Protein AF-A0AA37LX95-F1 (afdb_monomer)

Secondary structure (DSSP, 8-state):
-------PPPPTT---S-HHHHHHHHHHHHHHHHHHHS--SS--PPPHHHHHTSEE--GGG--S--GGGGSSS--EEE-TT-TT-EEEHHHHHHHHHHH-B-TTT--B--S----------------------

Nearest PDB structures (foldseek):
  6w9d-assembly3_H  TM=7.278E-01  e=8.340E-03  Homo sapiens

pLDDT: mean 76.05, std 17.65, range [39.5, 97.0]

Solvent-accessible surface area (backbone atoms only — not comparable to full-atom values): 8927 Å² total; per-residue (Å²): 133,84,81,81,78,77,80,76,77,80,68,85,90,71,75,66,98,41,73,68,58,53,53,49,51,51,52,52,51,55,51,51,52,50,46,67,77,56,61,78,92,68,72,64,25,39,56,70,69,58,63,73,66,45,50,74,51,64,80,90,73,60,92,63,97,48,85,59,70,77,45,95,77,62,55,34,29,40,46,97,87,42,92,83,50,60,41,42,47,80,77,45,45,66,52,28,45,52,59,9,35,41,94,87,75,61,50,75,62,55,73,76,77,83,78,80,80,74,82,80,83,82,78,86,77,91,79,94,81,85,85,90,130

InterPro domains:
  IPR001841 Zinc finger, RING-type [PF13639] (71-106)
  IPR013083 Zinc finger, RING/FYVE/PHD-type [G3DSA:3.30.40.10] (52-129)

Foldseek 3Di:
DDDDDPDPDDDPPPDDDDPVVVVVVVVVVVVVVVCVVPPDPDQLAADPVLLVPFDWDDPVPQPDDDVQNVDPDFGWGADPPDRNLIDGSVVCVVVRRRQCARPPPRHHNSDDDPDPPDDDPPDDDDDPDDDDD

Radius of gyration: 28.07 Å; Cα contacts (8 Å, |Δi|>4): 91; chains: 1; bounding box: 56×44×114 Å

Structure (mmCIF, N/CA/C/O backbone):
data_AF-A0AA37LX95-F1
#
_entry.id   AF-A0AA37LX95-F1
#
loop_
_atom_site.group_PDB
_atom_site.id
_atom_site.type_symbol
_atom_site.label_atom_id
_atom_site.label_alt_id
_atom_site.label_comp_id
_atom_site.label_asym_id
_atom_site.label_entity_id
_atom_site.label_seq_id
_atom_site.pdbx_PDB_ins_code
_atom_site.Cartn_x
_atom_site.Cartn_y
_atom_site.Cartn_z
_atom_site.occupancy
_atom_site.B_iso_or_equiv
_atom_site.auth_seq_id
_atom_site.auth_comp_id
_atom_site.auth_asym_id
_atom_site.auth_atom_id
_atom_site.pdbx_PDB_model_num
ATOM 1 N N . MET A 1 1 ? -5.006 -8.403 -66.126 1.00 44.41 1 MET A N 1
ATOM 2 C CA . MET A 1 1 ? -5.638 -7.825 -64.923 1.00 44.41 1 MET A CA 1
ATOM 3 C C . MET A 1 1 ? -4.792 -8.241 -63.736 1.00 44.41 1 MET A C 1
ATOM 5 O O . MET A 1 1 ? -4.630 -9.433 -63.525 1.00 44.41 1 MET A O 1
ATOM 9 N N . ALA A 1 2 ? -4.130 -7.280 -63.091 1.00 39.50 2 ALA A N 1
ATOM 10 C CA . ALA A 1 2 ? -3.169 -7.530 -62.021 1.00 39.50 2 ALA A CA 1
ATOM 11 C C . ALA A 1 2 ? -3.910 -7.888 -60.727 1.00 39.50 2 ALA A C 1
ATOM 13 O O . ALA A 1 2 ? -4.726 -7.104 -60.246 1.00 39.50 2 ALA A O 1
ATOM 14 N N . THR A 1 3 ? -3.634 -9.070 -60.181 1.00 47.41 3 THR A N 1
ATOM 15 C CA . THR A 1 3 ? -4.045 -9.444 -58.828 1.00 47.41 3 THR A CA 1
ATOM 16 C C . THR A 1 3 ? -3.203 -8.633 -57.854 1.00 47.41 3 THR A C 1
ATOM 18 O O . THR A 1 3 ? -1.985 -8.802 -57.787 1.00 47.41 3 THR A O 1
ATOM 21 N N . GLN A 1 4 ? -3.847 -7.698 -57.166 1.00 50.78 4 GLN A N 1
ATOM 22 C CA . GLN A 1 4 ? -3.221 -6.880 -56.141 1.00 50.78 4 GLN A CA 1
ATOM 23 C C . GLN A 1 4 ? -2.843 -7.795 -54.974 1.00 50.78 4 GLN A C 1
ATOM 25 O O . GLN A 1 4 ? -3.686 -8.446 -54.369 1.00 50.78 4 GLN A O 1
ATOM 30 N N . TYR A 1 5 ? -1.544 -7.885 -54.741 1.00 48.81 5 TYR A N 1
ATOM 31 C CA . TYR A 1 5 ? -0.898 -8.535 -53.611 1.00 48.81 5 TYR A CA 1
ATOM 32 C C . TYR A 1 5 ? -1.344 -7.838 -52.317 1.00 48.81 5 TYR A C 1
ATOM 34 O O . TYR A 1 5 ? -0.991 -6.686 -52.067 1.00 48.81 5 TYR A O 1
ATOM 42 N N . GLU A 1 6 ? -2.136 -8.531 -51.500 1.00 51.44 6 GLU A N 1
ATOM 43 C CA . GLU A 1 6 ? -2.444 -8.127 -50.129 1.00 51.44 6 GLU A CA 1
ATOM 44 C C . GLU A 1 6 ? -1.143 -8.029 -49.327 1.00 51.44 6 GLU A C 1
ATOM 46 O O . GLU A 1 6 ? -0.424 -9.012 -49.136 1.00 51.44 6 GLU A O 1
ATOM 51 N N . ALA A 1 7 ? -0.821 -6.821 -48.868 1.00 53.69 7 ALA A N 1
ATOM 52 C CA . ALA A 1 7 ? 0.240 -6.61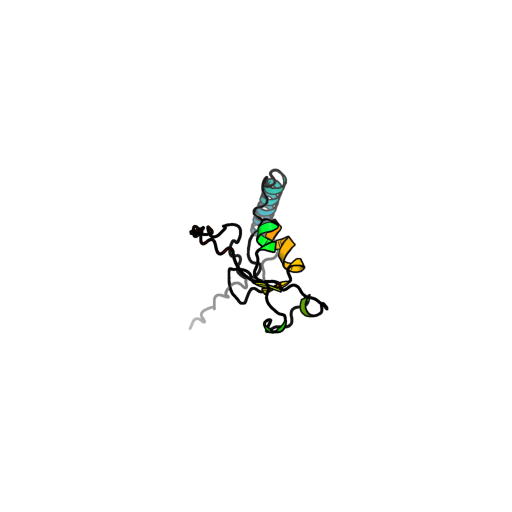0 -47.900 1.00 53.69 7 ALA A CA 1
ATOM 53 C C . ALA A 1 7 ? -0.160 -7.311 -46.594 1.00 53.69 7 ALA A C 1
ATOM 55 O O . ALA A 1 7 ? -1.053 -6.855 -45.880 1.00 53.69 7 ALA A O 1
ATOM 56 N N . ALA A 1 8 ? 0.487 -8.438 -46.302 1.00 56.41 8 ALA A N 1
ATOM 57 C CA . ALA A 1 8 ? 0.334 -9.138 -45.039 1.00 56.41 8 ALA A CA 1
ATOM 58 C C . ALA A 1 8 ? 0.690 -8.186 -43.887 1.00 56.41 8 ALA A C 1
ATOM 60 O O . ALA A 1 8 ? 1.825 -7.721 -43.775 1.00 56.41 8 ALA A O 1
ATOM 61 N N . VAL A 1 9 ? -0.292 -7.890 -43.034 1.00 59.31 9 VAL A N 1
ATOM 62 C CA . VAL A 1 9 ? -0.079 -7.168 -41.777 1.00 59.31 9 VAL A CA 1
ATOM 63 C C . VAL A 1 9 ? 0.908 -7.995 -40.941 1.00 59.31 9 VAL A C 1
ATOM 65 O O . VAL A 1 9 ? 0.625 -9.169 -40.684 1.00 59.31 9 VAL A O 1
ATOM 68 N N . PRO A 1 10 ? 2.073 -7.452 -40.542 1.00 56.66 10 PRO A N 1
ATOM 69 C CA . PRO A 1 10 ? 3.066 -8.230 -39.816 1.00 56.66 10 PRO A CA 1
ATOM 70 C C . PRO A 1 10 ? 2.478 -8.711 -38.488 1.00 56.66 10 PRO A C 1
ATOM 72 O O . PRO A 1 10 ? 2.024 -7.920 -37.662 1.00 56.66 10 PRO A O 1
ATOM 75 N N . ASN A 1 11 ? 2.469 -10.032 -38.305 1.00 61.19 11 ASN A N 1
ATOM 76 C CA . ASN A 1 11 ? 1.983 -10.689 -37.100 1.00 61.19 11 ASN A CA 1
ATOM 77 C C . ASN A 1 11 ? 2.877 -10.293 -35.903 1.00 61.19 11 ASN A C 1
ATOM 79 O O . ASN A 1 11 ? 4.060 -10.649 -35.893 1.00 61.19 11 ASN A O 1
ATOM 83 N N . PRO A 1 12 ? 2.349 -9.596 -34.880 1.00 56.22 12 PRO A N 1
ATOM 84 C CA . PRO A 1 12 ? 3.146 -9.098 -33.759 1.00 56.22 12 PRO A CA 1
ATOM 85 C C . PRO A 1 12 ? 3.710 -10.209 -32.857 1.00 56.22 12 PRO A C 1
ATOM 87 O O . PRO A 1 12 ? 4.549 -9.927 -32.007 1.00 56.22 12 PRO A O 1
ATOM 90 N N . LEU A 1 13 ? 3.302 -11.470 -33.045 1.00 57.31 13 LEU A N 1
ATOM 91 C CA . LEU A 1 13 ? 3.743 -12.606 -32.228 1.00 57.31 13 LEU A CA 1
ATOM 92 C C . LEU A 1 13 ? 5.005 -13.320 -32.755 1.00 57.31 13 LEU A C 1
ATOM 94 O O . LEU A 1 13 ? 5.356 -14.384 -32.254 1.00 57.31 13 LEU A O 1
ATOM 98 N N . LEU A 1 14 ? 5.702 -12.747 -33.744 1.00 59.62 14 LEU A N 1
ATOM 99 C CA . LEU A 1 14 ? 6.932 -13.299 -34.339 1.00 59.62 14 LEU A CA 1
ATOM 100 C C . LEU A 1 14 ? 8.209 -12.509 -33.993 1.00 59.62 14 LEU A C 1
ATOM 102 O O . LEU A 1 14 ? 9.160 -12.510 -34.768 1.00 59.62 14 LEU A O 1
ATOM 106 N N . HIS A 1 15 ? 8.278 -11.833 -32.846 1.00 65.38 15 HIS A N 1
ATOM 107 C CA . HIS A 1 15 ? 9.540 -11.222 -32.411 1.00 65.38 15 HIS A CA 1
ATOM 108 C C . HIS A 1 15 ? 10.330 -12.188 -31.528 1.00 65.38 15 HIS A C 1
ATOM 110 O O . HIS A 1 15 ? 10.232 -12.175 -30.303 1.00 65.38 15 HIS A O 1
ATOM 116 N N . GLY A 1 16 ? 11.130 -13.033 -32.183 1.00 68.44 16 GLY A N 1
ATOM 117 C CA . GLY A 1 16 ? 12.250 -13.722 -31.545 1.00 68.44 16 GLY A CA 1
ATOM 118 C C . GLY A 1 16 ? 13.315 -12.734 -31.036 1.00 68.44 16 GLY A C 1
ATOM 119 O O . GLY A 1 16 ? 13.130 -11.514 -31.115 1.00 68.44 16 GLY A O 1
ATOM 120 N N . PRO A 1 17 ? 14.443 -13.230 -30.498 1.00 77.06 17 PRO A N 1
ATOM 121 C CA . PRO A 1 17 ? 15.536 -12.360 -30.079 1.00 77.06 17 PRO A CA 1
ATOM 122 C C . PRO A 1 17 ? 16.014 -11.503 -31.264 1.00 77.06 17 PRO A C 1
ATOM 124 O O . PRO A 1 17 ? 16.553 -12.017 -32.239 1.00 77.06 17 PRO A O 1
ATOM 127 N N . ASN A 1 18 ? 15.782 -10.193 -31.170 1.00 84.00 18 ASN A N 1
ATOM 128 C CA . ASN A 1 18 ? 16.222 -9.169 -32.118 1.00 84.00 18 ASN A CA 1
ATOM 129 C C . ASN A 1 18 ? 17.159 -8.193 -31.385 1.00 84.00 18 ASN A C 1
ATOM 131 O O . ASN A 1 18 ? 17.012 -7.985 -30.179 1.00 84.00 18 ASN A O 1
ATOM 135 N N . ALA A 1 19 ? 18.094 -7.579 -32.110 1.00 88.38 19 ALA A N 1
ATOM 136 C CA . ALA A 1 19 ? 19.031 -6.588 -31.587 1.00 88.38 19 ALA A CA 1
ATOM 137 C C . ALA A 1 19 ? 18.315 -5.419 -30.888 1.00 88.38 19 ALA A C 1
ATOM 139 O O . ALA A 1 19 ? 18.763 -4.971 -29.833 1.00 88.38 19 ALA A O 1
ATOM 140 N N . ASP A 1 20 ? 17.167 -4.985 -31.415 1.00 88.75 20 ASP A N 1
ATOM 141 C CA . ASP A 1 20 ? 16.367 -3.913 -30.808 1.00 88.75 20 ASP A CA 1
ATOM 142 C C . ASP A 1 20 ? 15.795 -4.327 -29.447 1.00 88.75 20 ASP A C 1
ATOM 144 O O . ASP A 1 20 ? 15.902 -3.587 -28.469 1.00 88.75 20 ASP A O 1
ATOM 148 N N . ASN A 1 21 ? 15.260 -5.549 -29.357 1.00 88.75 21 ASN A N 1
ATOM 149 C CA . ASN A 1 21 ? 14.754 -6.103 -28.102 1.00 88.75 21 ASN A CA 1
ATOM 150 C C . ASN A 1 21 ? 15.894 -6.292 -27.094 1.00 88.75 21 ASN A C 1
ATOM 152 O O . ASN A 1 21 ? 15.734 -5.954 -25.927 1.00 88.75 21 ASN A O 1
ATOM 156 N N . ALA A 1 22 ? 17.058 -6.779 -27.536 1.00 90.00 22 ALA A N 1
ATOM 157 C CA . ALA A 1 22 ? 18.228 -6.946 -26.676 1.00 90.00 22 ALA A CA 1
ATOM 158 C C . ALA A 1 22 ? 18.707 -5.605 -26.099 1.00 90.00 22 ALA A C 1
ATOM 160 O O . ALA A 1 22 ? 18.949 -5.509 -24.898 1.00 90.00 22 ALA A O 1
ATOM 161 N N . ARG A 1 23 ? 18.761 -4.556 -26.930 1.00 94.06 23 ARG A N 1
ATOM 162 C CA . ARG A 1 23 ? 19.113 -3.194 -26.506 1.00 94.06 23 ARG A CA 1
ATOM 163 C C . ARG A 1 23 ? 18.074 -2.583 -25.560 1.00 94.06 23 ARG A C 1
ATOM 165 O O . ARG A 1 23 ? 18.431 -1.862 -24.633 1.00 94.06 23 ARG A O 1
ATOM 172 N N . PHE A 1 24 ? 16.788 -2.848 -25.781 1.00 94.56 24 PHE A N 1
ATOM 173 C CA . PHE A 1 24 ? 15.732 -2.400 -24.874 1.00 94.56 24 PHE A CA 1
ATOM 174 C C . PHE A 1 24 ? 15.835 -3.092 -23.508 1.00 94.56 24 PHE A C 1
ATOM 176 O O . PHE A 1 24 ? 15.814 -2.423 -22.476 1.00 94.56 24 PHE A O 1
ATOM 183 N N . LEU A 1 25 ? 16.003 -4.418 -23.496 1.00 94.56 25 LEU A N 1
ATOM 184 C CA . LEU A 1 25 ? 16.150 -5.197 -22.267 1.00 94.56 25 LEU A CA 1
ATOM 185 C C . LEU A 1 25 ? 17.413 -4.807 -21.493 1.00 94.56 25 LEU A C 1
ATOM 187 O O . LEU A 1 25 ? 17.333 -4.668 -20.276 1.00 94.56 25 LEU A O 1
ATOM 191 N N . SER A 1 26 ? 18.544 -4.565 -22.168 1.00 95.69 26 SER A N 1
ATOM 192 C CA . SER A 1 26 ? 19.750 -4.058 -21.499 1.00 95.69 26 SER A CA 1
ATOM 193 C C . SER A 1 26 ? 19.495 -2.697 -20.848 1.00 95.69 26 SER A C 1
ATOM 195 O O . SER A 1 26 ? 19.875 -2.489 -19.701 1.00 95.69 26 SER A O 1
ATOM 197 N N . GLY A 1 27 ? 18.759 -1.804 -21.521 1.00 97.00 27 GLY A N 1
ATOM 198 C CA . GLY A 1 27 ? 18.356 -0.517 -20.949 1.00 97.00 27 GLY A CA 1
ATOM 199 C C . GLY A 1 27 ? 17.449 -0.644 -19.716 1.00 97.00 27 GLY A C 1
ATOM 200 O O . GLY A 1 27 ? 17.595 0.128 -18.769 1.00 97.00 27 GLY A O 1
ATOM 201 N N . LEU A 1 28 ? 16.538 -1.625 -19.693 1.00 96.50 28 LEU A N 1
ATOM 202 C CA . LEU A 1 28 ? 15.717 -1.917 -18.511 1.00 96.50 28 LEU A CA 1
ATOM 203 C C . LEU A 1 28 ? 16.551 -2.478 -17.353 1.00 96.50 28 LEU A C 1
ATOM 205 O O . LEU A 1 28 ? 16.322 -2.094 -16.209 1.00 96.50 28 LEU A O 1
ATOM 209 N N . VAL A 1 29 ? 17.518 -3.354 -17.639 1.00 96.38 29 VAL A N 1
ATOM 210 C CA . VAL A 1 29 ? 18.436 -3.893 -16.623 1.00 96.38 29 VAL A CA 1
ATOM 211 C C . VAL A 1 29 ? 19.258 -2.767 -15.999 1.00 96.38 29 VAL A C 1
ATOM 213 O O . VAL A 1 29 ? 19.259 -2.636 -14.781 1.00 96.38 29 VAL A O 1
ATOM 216 N N . GLU A 1 30 ? 19.854 -1.888 -16.807 1.00 96.94 30 GLU A N 1
ATOM 217 C CA . GLU A 1 30 ? 20.603 -0.730 -16.299 1.00 96.94 30 GLU A CA 1
ATOM 218 C C . GLU A 1 30 ? 19.731 0.221 -15.462 1.00 96.94 30 GLU A C 1
ATOM 220 O O . GLU A 1 30 ? 20.203 0.826 -14.499 1.00 96.94 30 GLU A O 1
ATOM 225 N N . ALA A 1 31 ? 18.455 0.394 -15.827 1.00 95.50 31 ALA A N 1
ATOM 226 C CA . ALA A 1 31 ? 17.526 1.191 -15.030 1.00 95.50 31 ALA A CA 1
ATOM 227 C C . ALA A 1 31 ? 17.296 0.564 -13.647 1.00 95.50 31 ALA A C 1
ATOM 229 O O . ALA A 1 31 ? 17.393 1.265 -12.644 1.00 95.50 31 ALA A O 1
ATOM 230 N N . LEU A 1 32 ? 17.081 -0.753 -13.591 1.00 94.12 32 LEU A N 1
ATOM 231 C CA . LEU A 1 32 ? 16.935 -1.479 -12.330 1.00 94.12 32 LEU A CA 1
ATOM 232 C C . LEU A 1 32 ? 18.219 -1.438 -11.487 1.00 94.12 32 LEU A C 1
ATOM 234 O O . LEU A 1 32 ? 18.138 -1.272 -10.274 1.00 94.12 32 LEU A O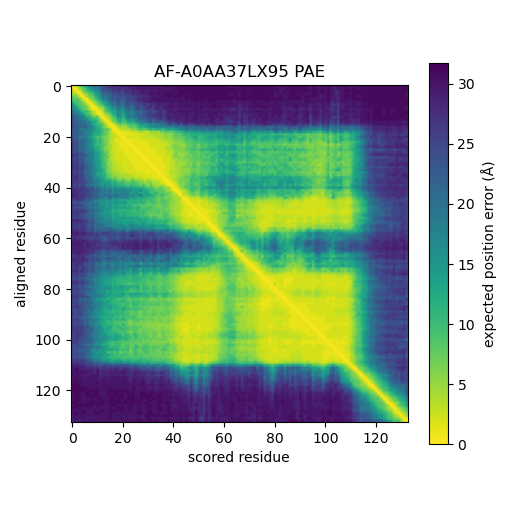 1
ATOM 238 N N . GLU A 1 33 ? 19.401 -1.544 -12.100 1.00 95.94 33 GLU A N 1
ATOM 239 C CA . GLU A 1 33 ? 20.686 -1.430 -11.393 1.00 95.94 33 GLU A CA 1
ATOM 240 C C . GLU A 1 33 ? 20.872 -0.050 -10.746 1.00 95.94 33 GLU A C 1
ATOM 242 O O . GLU A 1 33 ? 21.330 0.037 -9.605 1.00 95.94 33 GLU A O 1
ATOM 247 N N . ARG A 1 34 ? 20.467 1.030 -11.432 1.00 94.25 34 ARG A N 1
ATOM 248 C CA . ARG A 1 34 ? 20.472 2.387 -10.860 1.00 94.25 34 ARG A CA 1
ATOM 249 C C . ARG A 1 34 ? 19.528 2.510 -9.666 1.00 94.25 34 ARG A C 1
ATOM 251 O O . ARG A 1 34 ? 19.932 3.057 -8.643 1.00 94.25 34 ARG A O 1
ATOM 258 N N . ASP A 1 35 ? 18.317 1.967 -9.772 1.00 89.94 35 ASP A N 1
ATOM 259 C CA . ASP A 1 35 ? 17.337 1.982 -8.678 1.00 89.94 35 ASP A CA 1
ATOM 260 C C . ASP A 1 35 ? 17.836 1.186 -7.458 1.00 89.94 35 ASP A C 1
ATOM 262 O O . ASP A 1 35 ? 17.633 1.598 -6.317 1.00 89.94 35 ASP A O 1
ATOM 266 N N . ILE A 1 36 ? 18.540 0.068 -7.683 1.00 90.62 36 ILE A N 1
ATOM 267 C CA . ILE A 1 36 ? 19.176 -0.722 -6.615 1.00 90.62 36 ILE A CA 1
ATOM 268 C C . ILE A 1 36 ? 20.314 0.065 -5.950 1.00 90.62 36 ILE A C 1
ATOM 270 O O . ILE A 1 36 ? 20.450 0.026 -4.727 1.00 90.62 36 ILE A O 1
ATOM 274 N N . ALA A 1 37 ? 21.130 0.779 -6.731 1.00 93.12 37 ALA A N 1
ATOM 275 C CA . ALA A 1 37 ? 22.249 1.570 -6.217 1.00 93.12 37 ALA A CA 1
ATOM 276 C C . ALA A 1 37 ? 21.807 2.837 -5.461 1.00 93.12 37 ALA A C 1
ATOM 278 O O . ALA A 1 37 ? 22.586 3.408 -4.699 1.00 93.12 37 ALA A O 1
ATOM 279 N N . SER A 1 38 ? 20.577 3.304 -5.673 1.00 88.50 38 SER A N 1
ATOM 280 C CA . SER A 1 38 ? 20.002 4.486 -5.023 1.00 88.50 38 SER A CA 1
ATOM 281 C C . SER A 1 38 ? 18.574 4.189 -4.560 1.00 88.50 38 SER A C 1
ATOM 283 O O . SER A 1 38 ? 17.618 4.703 -5.145 1.00 88.50 38 SER A O 1
ATOM 285 N N . PRO A 1 39 ? 18.408 3.344 -3.522 1.00 84.12 39 PRO A N 1
ATOM 286 C CA . PRO A 1 39 ? 17.088 2.963 -3.048 1.00 84.12 39 PRO A CA 1
ATOM 287 C C . PRO A 1 39 ? 16.332 4.191 -2.518 1.00 84.12 39 PRO A C 1
ATOM 289 O O . PRO A 1 39 ? 16.945 5.087 -1.929 1.00 84.12 39 PRO A O 1
ATOM 292 N N . PRO A 1 40 ? 14.999 4.246 -2.682 1.00 78.44 40 PRO A N 1
ATOM 293 C CA . PRO A 1 40 ? 14.200 5.336 -2.138 1.00 78.44 40 PRO A CA 1
ATOM 294 C C . PRO A 1 40 ? 14.332 5.386 -0.610 1.00 78.44 40 PRO A C 1
ATOM 296 O O . PRO A 1 40 ? 14.214 4.366 0.068 1.00 78.44 40 PRO A O 1
ATOM 299 N N . THR A 1 41 ? 14.564 6.584 -0.070 1.00 79.06 41 THR A N 1
ATOM 300 C CA . THR A 1 41 ? 14.752 6.820 1.372 1.00 79.06 41 THR A CA 1
ATOM 301 C C . THR A 1 41 ? 13.450 6.753 2.165 1.00 79.06 41 THR A C 1
ATOM 303 O O . THR A 1 41 ? 13.480 6.560 3.378 1.00 79.06 41 THR A O 1
ATOM 306 N N . GLU A 1 42 ? 12.309 6.899 1.490 1.00 77.00 42 GLU A N 1
ATOM 307 C CA . GLU A 1 42 ? 10.982 6.913 2.096 1.00 77.00 42 GLU A CA 1
ATOM 308 C C . GLU A 1 42 ? 10.054 5.929 1.390 1.00 77.00 42 GLU A C 1
ATOM 310 O O . GLU A 1 42 ? 10.031 5.818 0.161 1.00 77.00 42 GLU A O 1
ATOM 315 N N . ILE A 1 43 ? 9.261 5.211 2.184 1.00 77.81 43 ILE A N 1
ATOM 316 C CA . ILE A 1 43 ? 8.218 4.334 1.667 1.00 77.81 43 ILE A CA 1
ATOM 317 C C . ILE A 1 43 ? 6.959 5.191 1.501 1.00 77.81 43 ILE A C 1
ATOM 319 O O . ILE A 1 43 ? 6.453 5.697 2.502 1.00 77.81 43 ILE A O 1
ATOM 323 N N . PRO A 1 44 ? 6.396 5.320 0.287 1.00 77.56 44 PRO A N 1
ATOM 324 C CA . PRO A 1 44 ? 5.219 6.151 0.020 1.00 77.56 44 PRO A CA 1
ATOM 325 C C . PRO A 1 44 ? 3.921 5.496 0.524 1.00 77.56 44 PRO A C 1
ATOM 327 O O . PRO A 1 44 ? 2.862 5.660 -0.066 1.00 77.56 44 PRO A O 1
ATOM 330 N N . GLY A 1 45 ? 3.986 4.644 1.541 1.00 87.06 45 GLY A N 1
ATOM 331 C CA . GLY A 1 45 ? 2.831 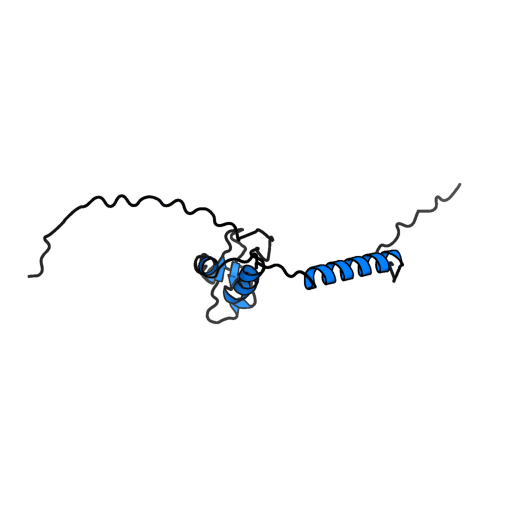3.930 2.060 1.00 87.06 45 GLY A CA 1
ATOM 332 C C . GLY A 1 45 ? 1.989 4.763 3.014 1.00 87.06 45 GLY A C 1
ATOM 333 O O . GLY A 1 45 ? 2.368 5.851 3.436 1.00 87.06 45 GLY A O 1
ATOM 334 N N . VAL A 1 46 ? 0.840 4.211 3.393 1.00 89.75 46 VAL A N 1
ATOM 335 C CA . VAL A 1 46 ? 0.024 4.758 4.485 1.00 89.75 46 VAL A CA 1
ATOM 336 C C . VAL A 1 46 ? 0.521 4.258 5.844 1.00 89.75 46 VAL A C 1
ATOM 338 O O . VAL A 1 46 ? 1.109 3.177 5.941 1.00 89.75 46 VAL A O 1
ATOM 341 N N . SER A 1 47 ? 0.267 5.036 6.896 1.00 90.94 47 SER A N 1
ATOM 342 C CA . SER A 1 47 ? 0.627 4.676 8.268 1.00 90.94 47 SER A CA 1
ATOM 343 C C . SER A 1 47 ? -0.327 3.631 8.863 1.00 90.94 47 SER A C 1
ATOM 345 O O . SER A 1 47 ? -1.382 3.340 8.293 1.00 90.94 47 SER A O 1
ATOM 347 N N . GLN A 1 48 ? 0.034 3.056 10.014 1.00 89.88 48 GLN A N 1
ATOM 348 C CA . GLN A 1 48 ? -0.841 2.099 10.700 1.00 89.88 48 GLN A CA 1
ATOM 349 C C . GLN A 1 48 ? -2.142 2.771 11.154 1.00 89.88 48 GLN A C 1
ATOM 351 O O . GLN A 1 48 ? -3.220 2.220 10.969 1.00 89.88 48 GLN A O 1
ATOM 356 N N . GLU A 1 49 ? -2.056 4.014 11.622 1.00 91.25 49 GLU A N 1
ATOM 357 C CA . GLU A 1 49 ? -3.208 4.798 12.072 1.00 91.25 49 GLU A CA 1
ATOM 358 C C . GLU A 1 49 ? -4.217 5.021 10.936 1.00 91.25 49 GLU A C 1
ATOM 360 O O . GLU A 1 49 ? -5.425 5.043 11.163 1.00 91.25 49 GLU A O 1
ATOM 365 N N . TYR A 1 50 ? -3.740 5.155 9.691 1.00 91.81 50 TYR A N 1
ATOM 366 C CA . TYR A 1 50 ? -4.623 5.232 8.527 1.00 91.81 50 TYR A CA 1
ATOM 367 C C . TYR A 1 50 ? -5.408 3.931 8.332 1.00 91.81 50 TYR A C 1
ATOM 369 O O . TYR A 1 50 ? -6.613 3.979 8.088 1.00 91.81 50 TYR A O 1
ATOM 377 N N . LEU A 1 51 ? -4.742 2.777 8.448 1.00 91.25 51 LEU A N 1
ATOM 378 C CA . LEU A 1 51 ? -5.384 1.469 8.306 1.00 91.25 51 LEU A CA 1
ATOM 379 C C . LEU A 1 51 ? -6.453 1.249 9.375 1.00 91.25 51 LEU A C 1
ATOM 381 O O . LEU A 1 51 ? -7.543 0.777 9.057 1.00 91.25 51 LEU A O 1
ATOM 385 N N . ASP A 1 52 ? -6.154 1.640 10.611 1.00 90.25 52 ASP A N 1
ATOM 386 C CA . ASP A 1 52 ? -7.064 1.480 11.744 1.00 90.25 52 ASP A CA 1
ATOM 387 C C . ASP A 1 52 ? -8.314 2.370 11.614 1.00 90.25 52 ASP A C 1
ATOM 389 O O . ASP A 1 52 ? -9.377 2.016 12.123 1.00 90.25 52 ASP A O 1
ATOM 393 N N . SER A 1 53 ? -8.207 3.488 10.884 1.00 90.62 53 SER A N 1
ATOM 394 C CA . SER A 1 53 ? -9.319 4.407 10.598 1.00 90.62 53 SER A CA 1
ATOM 395 C C . SER A 1 53 ? -10.227 3.992 9.429 1.00 90.62 53 SER A C 1
ATOM 397 O O . SER A 1 53 ? -11.220 4.670 9.161 1.00 90.62 53 SER A O 1
ATOM 399 N N . LEU A 1 54 ? -9.897 2.918 8.698 1.00 89.94 54 LEU A N 1
ATOM 400 C CA . LEU A 1 54 ? -10.713 2.456 7.571 1.00 89.94 54 LEU A CA 1
ATOM 401 C C . LEU A 1 54 ? -12.072 1.915 8.039 1.00 89.94 54 LEU A C 1
ATOM 403 O O . LEU A 1 54 ? -12.174 1.220 9.051 1.00 89.94 54 LEU A O 1
ATOM 407 N N . ASP A 1 55 ? -13.115 2.189 7.250 1.00 86.94 55 ASP A N 1
ATOM 408 C CA . ASP A 1 55 ? -14.477 1.768 7.576 1.00 86.94 55 ASP A CA 1
ATOM 409 C C . ASP A 1 55 ? -14.630 0.243 7.507 1.00 86.94 55 ASP A C 1
ATOM 411 O O . ASP A 1 55 ? -14.194 -0.407 6.546 1.00 86.94 55 ASP A O 1
ATOM 415 N N . ARG A 1 56 ? -15.265 -0.329 8.536 1.00 89.19 56 ARG A N 1
ATOM 416 C CA . ARG A 1 56 ? -15.456 -1.776 8.686 1.00 89.19 56 ARG A CA 1
ATOM 417 C C . ARG A 1 56 ? -16.815 -2.176 8.141 1.00 89.19 56 ARG A C 1
ATOM 419 O O . ARG A 1 56 ? -17.850 -1.686 8.583 1.00 89.19 56 ARG A O 1
ATOM 426 N N . VAL A 1 57 ? -16.831 -3.158 7.246 1.00 83.19 57 VAL A N 1
ATOM 427 C CA . VAL A 1 57 ? -18.064 -3.603 6.590 1.00 83.19 57 VAL A CA 1
ATOM 428 C C . VAL A 1 57 ? -18.436 -5.015 7.032 1.00 83.19 57 VAL A C 1
ATOM 430 O O . VAL A 1 57 ? -17.612 -5.926 7.053 1.00 83.19 57 VAL A O 1
ATOM 433 N N . SER A 1 58 ? -19.715 -5.234 7.351 1.00 74.00 58 SER A N 1
ATOM 434 C CA . SER A 1 58 ? -20.205 -6.562 7.738 1.00 74.00 58 SER A CA 1
ATOM 435 C C . SER A 1 58 ? -20.135 -7.586 6.589 1.00 74.00 58 SER A C 1
ATOM 437 O O . SER A 1 58 ? -20.346 -7.265 5.414 1.00 74.00 58 SER A O 1
ATOM 439 N N . LYS A 1 59 ? -19.916 -8.867 6.937 1.00 65.62 59 LYS A N 1
ATOM 440 C CA . LYS A 1 59 ? -19.756 -9.997 5.990 1.00 65.62 59 LYS A CA 1
ATOM 441 C C . LYS A 1 59 ? -20.909 -10.103 4.973 1.00 65.62 59 LYS A C 1
ATOM 443 O O . LYS A 1 59 ? -20.682 -10.473 3.819 1.00 65.62 59 LYS A O 1
ATOM 448 N N . LYS A 1 60 ? -22.128 -9.700 5.365 1.00 62.03 60 LYS A N 1
ATOM 449 C CA . LYS A 1 60 ? -23.352 -9.750 4.540 1.00 62.03 60 LYS A CA 1
ATOM 450 C C . LYS A 1 60 ? -23.329 -8.814 3.324 1.00 62.03 60 LYS A C 1
ATOM 452 O O . LYS A 1 60 ? 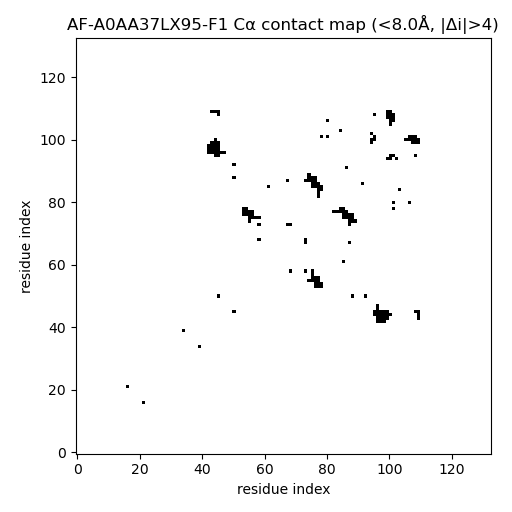-24.082 -9.046 2.386 1.00 62.03 60 LYS A O 1
ATOM 457 N N . ALA A 1 61 ? -22.474 -7.790 3.308 1.00 58.38 61 ALA A N 1
ATOM 458 C CA . ALA A 1 61 ? -22.431 -6.812 2.221 1.00 58.38 61 ALA A CA 1
ATOM 459 C C . ALA A 1 61 ? -21.436 -7.171 1.094 1.00 58.38 61 ALA A C 1
ATOM 461 O O . ALA A 1 61 ? -21.364 -6.472 0.083 1.00 58.38 61 ALA A O 1
ATOM 462 N N . SER A 1 62 ? -20.640 -8.238 1.226 1.00 55.78 62 SER A N 1
ATOM 463 C CA . SER A 1 62 ? -19.626 -8.605 0.224 1.00 55.78 62 SER A CA 1
ATOM 464 C C . SER A 1 62 ? -20.198 -9.541 -0.854 1.00 55.78 62 SER A C 1
ATOM 466 O O . SER A 1 62 ? -20.214 -10.760 -0.734 1.00 55.78 62 SER A O 1
ATOM 468 N N . ALA A 1 63 ? -20.688 -8.967 -1.954 1.00 48.50 63 ALA A N 1
ATOM 469 C CA . ALA A 1 63 ? -21.412 -9.690 -3.007 1.00 48.50 63 ALA A CA 1
ATOM 470 C C . ALA A 1 63 ? -20.554 -10.613 -3.915 1.00 48.50 63 ALA A C 1
ATOM 472 O O . ALA A 1 63 ? -20.957 -10.917 -5.037 1.00 48.50 63 ALA A O 1
ATOM 473 N N . ARG A 1 64 ? -19.358 -11.062 -3.508 1.00 52.03 64 ARG A N 1
ATOM 474 C CA . ARG A 1 64 ? -18.570 -12.010 -4.321 1.00 52.03 64 ARG A CA 1
ATOM 475 C C . ARG A 1 64 ? -17.560 -12.789 -3.485 1.00 52.03 64 ARG A C 1
ATOM 477 O O . ARG A 1 64 ? -16.842 -12.199 -2.684 1.00 52.03 64 ARG A O 1
ATOM 484 N N . ARG A 1 65 ? -17.504 -14.108 -3.709 1.00 48.66 65 ARG A N 1
ATOM 485 C CA . ARG A 1 65 ? -16.636 -15.071 -3.011 1.00 48.66 65 ARG A CA 1
ATOM 486 C C . ARG A 1 65 ? -15.158 -14.722 -3.222 1.00 48.66 65 ARG A C 1
ATOM 488 O O . ARG A 1 65 ? -14.582 -15.045 -4.256 1.00 48.66 65 ARG A O 1
ATOM 495 N N . LYS A 1 66 ? -14.564 -14.020 -2.259 1.00 63.53 66 LYS A N 1
ATOM 496 C CA . LYS A 1 66 ? -13.122 -13.768 -2.147 1.00 63.53 66 LYS A CA 1
ATOM 497 C C . LYS A 1 66 ? -12.549 -14.778 -1.145 1.00 63.53 66 LYS A C 1
ATOM 499 O O . LYS A 1 66 ? -13.245 -15.118 -0.196 1.00 63.53 66 LYS A O 1
ATOM 504 N N . ARG A 1 67 ? -11.306 -15.242 -1.339 1.00 64.19 67 ARG A N 1
ATOM 505 C CA . ARG A 1 67 ? -10.655 -16.285 -0.505 1.00 64.19 67 ARG A CA 1
ATOM 506 C C . ARG A 1 67 ? -10.632 -15.967 0.999 1.00 64.19 67 ARG A C 1
ATOM 508 O O . ARG A 1 67 ? -10.606 -16.882 1.802 1.00 64.19 67 ARG A O 1
ATOM 515 N N . PHE A 1 68 ? -10.698 -14.692 1.384 1.00 66.06 68 PHE A N 1
ATOM 516 C CA . PHE A 1 68 ? -10.772 -14.304 2.797 1.00 66.06 68 PHE A CA 1
ATOM 517 C C . PHE A 1 68 ? -12.118 -14.650 3.459 1.00 66.06 68 PHE A C 1
ATOM 519 O O . PHE A 1 68 ? -12.214 -14.684 4.675 1.00 66.06 68 PHE A O 1
ATOM 526 N N . LEU A 1 69 ? -13.191 -14.900 2.697 1.00 63.50 69 LEU A N 1
ATOM 527 C CA . LEU A 1 69 ? -14.501 -15.228 3.277 1.00 63.50 69 LEU A CA 1
ATOM 528 C C . LEU A 1 69 ? -14.558 -16.632 3.886 1.00 63.50 69 LEU A C 1
ATOM 530 O O . LEU A 1 69 ? -15.498 -16.906 4.642 1.00 63.50 69 LEU A O 1
ATOM 534 N N . ASP A 1 70 ? -13.570 -17.469 3.555 1.00 67.69 70 ASP A N 1
ATOM 535 C CA . ASP A 1 70 ? -13.358 -18.794 4.136 1.00 67.69 70 ASP A CA 1
ATOM 536 C C . ASP A 1 70 ? -12.812 -18.705 5.574 1.00 67.69 70 ASP A C 1
ATOM 538 O O . ASP A 1 70 ? -12.875 -19.688 6.309 1.00 67.69 70 ASP A O 1
ATOM 542 N N . ASP A 1 71 ? -12.351 -17.523 6.004 1.00 73.31 71 ASP A N 1
ATOM 543 C CA . ASP A 1 71 ? -12.023 -17.256 7.400 1.00 73.31 71 ASP A CA 1
ATOM 544 C C . ASP A 1 71 ? -13.297 -17.238 8.270 1.00 73.31 71 ASP A C 1
ATOM 546 O O . ASP A 1 71 ? -14.384 -16.792 7.858 1.00 73.31 71 ASP A O 1
ATOM 550 N N . GLN A 1 72 ? -13.155 -17.731 9.499 1.00 72.00 72 GLN A N 1
ATOM 551 C CA . GLN A 1 72 ? -14.191 -17.734 10.519 1.00 72.00 72 GLN A CA 1
ATOM 552 C C . GLN A 1 72 ? -14.555 -16.298 10.930 1.00 72.00 72 GLN A C 1
ATOM 554 O O . GLN A 1 72 ? -15.741 -16.012 11.117 1.00 72.00 72 GLN A O 1
ATOM 559 N N . TYR A 1 73 ? -13.579 -15.379 10.954 1.00 75.25 73 TYR A N 1
ATOM 560 C CA . TYR A 1 73 ? -13.777 -13.979 11.355 1.00 75.25 73 TYR A CA 1
ATOM 561 C C . TYR A 1 73 ? -13.066 -12.982 10.419 1.00 75.25 73 TYR A C 1
ATOM 563 O O . TYR A 1 73 ? -12.139 -12.298 10.841 1.00 75.25 73 TYR A O 1
ATOM 571 N N . PRO A 1 74 ? -13.509 -12.842 9.155 1.00 78.62 74 PRO A N 1
ATOM 572 C CA . PRO A 1 74 ? -12.855 -11.950 8.206 1.00 78.62 74 PRO A CA 1
ATOM 573 C C . PRO A 1 74 ? -13.060 -10.487 8.596 1.00 78.62 74 PRO A C 1
ATOM 575 O O . PRO A 1 74 ? -14.203 -10.039 8.763 1.00 78.62 74 PRO A O 1
ATOM 578 N N . LEU A 1 75 ? -11.968 -9.728 8.674 1.00 86.88 75 LEU A N 1
ATOM 579 C CA . LEU A 1 75 ? -12.009 -8.309 9.002 1.00 86.88 75 LEU A CA 1
ATOM 580 C C . LEU A 1 75 ? -12.037 -7.484 7.716 1.00 86.88 75 LEU A C 1
ATOM 582 O O . LEU A 1 75 ? -11.007 -7.104 7.167 1.00 86.88 75 LEU A O 1
ATOM 586 N N . VAL A 1 76 ? -13.241 -7.213 7.215 1.00 88.62 76 VAL A N 1
ATOM 587 C CA . VAL A 1 76 ? -13.421 -6.532 5.928 1.00 88.62 76 VAL A CA 1
ATOM 588 C C . VAL A 1 76 ? -13.427 -5.019 6.100 1.00 88.62 76 VAL A C 1
ATOM 590 O O . VAL A 1 76 ? -14.252 -4.478 6.835 1.00 88.62 76 VAL A O 1
ATOM 593 N N . VAL A 1 77 ? -12.567 -4.344 5.342 1.00 90.19 77 VAL A N 1
ATOM 594 C CA . VAL A 1 77 ? -12.502 -2.884 5.245 1.00 90.19 77 VAL A CA 1
ATOM 595 C C . VAL A 1 77 ? -12.867 -2.389 3.852 1.00 90.19 77 VAL A C 1
ATOM 597 O O . VAL A 1 77 ? -12.639 -3.074 2.848 1.00 90.19 77 VAL A O 1
ATOM 600 N N . GLU A 1 78 ? -13.427 -1.186 3.785 1.00 91.56 78 GLU A N 1
ATOM 601 C CA . GLU A 1 78 ? -13.726 -0.472 2.545 1.00 91.56 78 GLU A CA 1
ATOM 602 C C . GLU A 1 78 ? -12.715 0.656 2.309 1.00 91.56 78 GLU A C 1
ATOM 604 O O . GLU A 1 78 ? -12.478 1.496 3.173 1.00 91.56 78 GLU A O 1
ATOM 609 N N . LEU A 1 79 ? -12.098 0.686 1.122 1.00 91.88 79 LEU A N 1
ATOM 610 C CA . LEU A 1 79 ? -11.186 1.773 0.760 1.00 91.88 79 LEU A CA 1
ATOM 611 C C . LEU A 1 79 ? -11.972 3.006 0.283 1.00 91.88 79 LEU A C 1
ATOM 613 O O . LEU A 1 79 ? -12.886 2.864 -0.533 1.00 91.88 79 LEU A O 1
ATOM 617 N N . PRO A 1 80 ? -11.535 4.239 0.613 1.00 91.50 80 PRO A N 1
ATOM 618 C CA . PRO A 1 80 ? -12.276 5.480 0.326 1.00 91.50 80 PRO A CA 1
ATOM 619 C C . PRO A 1 80 ? -12.313 5.863 -1.166 1.00 91.50 80 PRO A C 1
ATOM 621 O O . PRO A 1 80 ? -12.805 6.922 -1.554 1.00 91.50 80 PRO A O 1
ATOM 624 N N . CYS A 1 81 ? -11.743 5.028 -2.034 1.00 91.75 81 CYS A N 1
ATOM 625 C CA . CYS A 1 81 ? -11.708 5.256 -3.471 1.00 91.75 81 CYS A CA 1
ATOM 626 C C . CYS A 1 81 ? -12.996 4.823 -4.183 1.00 91.75 81 CYS A C 1
ATOM 628 O O . CYS A 1 81 ? -13.354 5.474 -5.164 1.00 91.75 81 CYS A O 1
ATOM 630 N N . HIS A 1 82 ? -13.657 3.751 -3.727 1.00 89.00 82 HIS A N 1
ATOM 631 C CA . HIS A 1 82 ? -14.915 3.248 -4.285 1.00 89.00 82 HIS A CA 1
ATOM 632 C C . HIS A 1 82 ? -15.550 2.211 -3.343 1.00 89.00 82 HIS A C 1
ATOM 634 O O . HIS A 1 82 ? -14.843 1.358 -2.811 1.00 89.00 82 HIS A O 1
ATOM 640 N N . SER A 1 83 ? -16.880 2.187 -3.228 1.00 86.50 83 SER A N 1
ATOM 641 C CA . S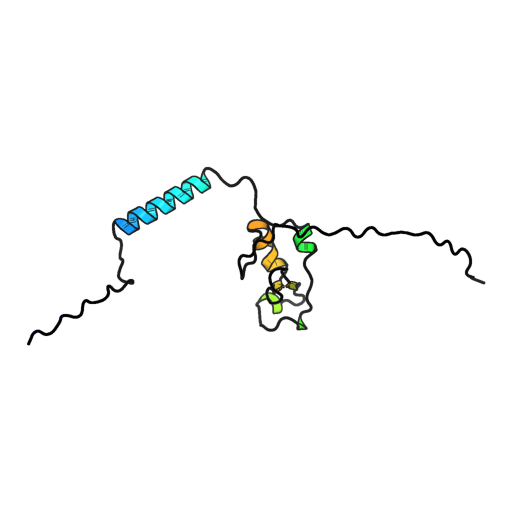ER A 1 83 ? -17.587 1.304 -2.282 1.00 86.50 83 SER A CA 1
ATOM 642 C C . SER A 1 83 ? -17.477 -0.196 -2.579 1.00 86.50 83 SER A C 1
ATOM 644 O O . SER A 1 83 ? -17.677 -1.051 -1.720 1.00 86.50 83 SER A O 1
ATOM 646 N N . SER A 1 84 ? -17.117 -0.561 -3.811 1.00 87.12 84 SER A N 1
ATOM 647 C CA . SER A 1 84 ? -16.844 -1.957 -4.184 1.00 87.12 84 SER A CA 1
ATOM 648 C C . SER 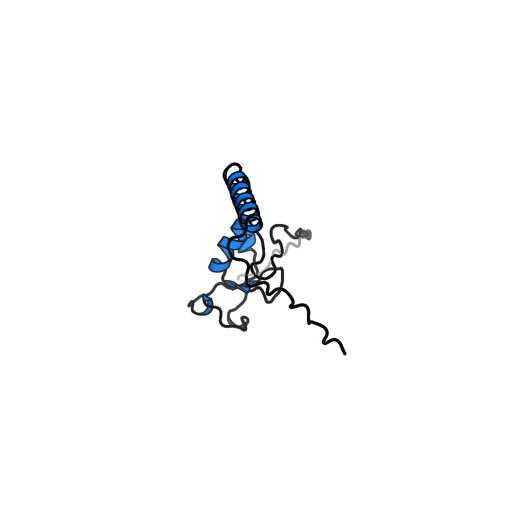A 1 84 ? -15.425 -2.427 -3.826 1.00 87.12 84 SER A C 1
ATOM 650 O O . SER A 1 84 ? -15.135 -3.628 -3.902 1.00 87.12 84 SER A O 1
ATOM 652 N N . HIS A 1 85 ? -14.527 -1.515 -3.434 1.00 90.94 85 HIS A N 1
ATOM 653 C CA . HIS A 1 85 ? -13.132 -1.817 -3.110 1.00 90.94 85 HIS A CA 1
ATOM 654 C C . HIS A 1 85 ? -12.998 -2.253 -1.657 1.00 90.94 85 HIS A C 1
ATOM 656 O O . HIS A 1 85 ? -12.461 -1.549 -0.807 1.00 90.94 85 HIS A O 1
ATOM 662 N N . ARG A 1 86 ? -13.507 -3.459 -1.409 1.00 89.25 86 ARG A N 1
ATOM 663 C CA . ARG A 1 86 ? -13.498 -4.113 -0.103 1.00 89.25 86 ARG A CA 1
ATOM 664 C C . ARG A 1 86 ? -12.459 -5.211 -0.048 1.00 89.25 86 ARG A C 1
ATOM 666 O O . ARG A 1 86 ? -12.439 -6.071 -0.938 1.00 89.25 86 ARG A O 1
ATOM 673 N N . PHE A 1 87 ? -11.657 -5.223 0.997 1.00 89.44 87 PHE A N 1
ATOM 674 C CA . PHE A 1 87 ? -10.613 -6.217 1.202 1.00 89.44 87 PHE A CA 1
ATOM 675 C C . PHE A 1 87 ? -10.626 -6.667 2.649 1.00 89.44 87 PHE A C 1
ATOM 677 O O . PHE A 1 87 ? -11.128 -5.961 3.515 1.00 89.44 87 PHE A O 1
ATOM 684 N N . ASP A 1 88 ? -10.075 -7.842 2.893 1.00 89.56 88 ASP A N 1
ATOM 685 C CA . ASP A 1 88 ? -9.665 -8.187 4.241 1.00 89.56 88 ASP A CA 1
ATOM 686 C C . ASP A 1 88 ? -8.482 -7.298 4.668 1.00 89.56 88 ASP A C 1
ATOM 688 O O . ASP A 1 88 ? -7.605 -6.994 3.846 1.00 89.56 88 ASP A O 1
ATOM 692 N N . LEU A 1 89 ? -8.502 -6.839 5.921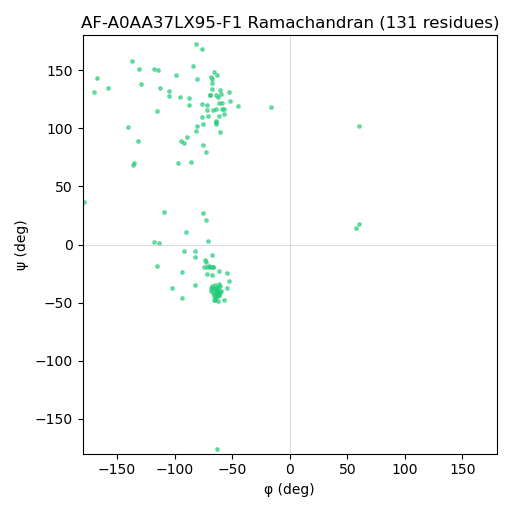 1.00 89.94 89 LEU A N 1
ATOM 693 C CA . LEU A 1 89 ? -7.525 -5.897 6.455 1.00 89.94 89 LEU A CA 1
ATOM 694 C C . LEU A 1 89 ? -6.117 -6.491 6.406 1.00 89.94 89 LEU A C 1
ATOM 696 O O . LEU A 1 89 ? -5.194 -5.811 5.961 1.00 89.94 89 LEU A O 1
ATOM 700 N N . GLU A 1 90 ? -5.939 -7.756 6.774 1.00 88.44 90 GLU A N 1
ATOM 701 C CA . GLU A 1 90 ? -4.624 -8.404 6.777 1.00 88.44 90 GLU A CA 1
ATOM 702 C C . GLU A 1 90 ? -4.086 -8.584 5.355 1.00 88.44 90 GLU A C 1
ATOM 704 O O . GLU A 1 90 ? -2.898 -8.383 5.097 1.00 88.44 90 GLU A O 1
ATOM 709 N N . CYS A 1 91 ? -4.970 -8.868 4.396 1.00 88.12 91 CYS A N 1
ATOM 710 C CA . CYS A 1 91 ? -4.594 -9.008 2.991 1.00 88.12 91 CYS A CA 1
ATOM 711 C C . CYS A 1 91 ? -4.151 -7.683 2.348 1.00 88.12 91 CYS A C 1
ATOM 713 O O . CYS A 1 91 ? -3.264 -7.673 1.492 1.00 88.12 91 CYS A O 1
ATOM 715 N N . VAL A 1 92 ? -4.798 -6.565 2.696 1.00 91.81 92 VAL A N 1
ATOM 716 C CA . VAL A 1 92 ? -4.561 -5.268 2.036 1.00 91.81 92 VAL A CA 1
ATOM 717 C C . VAL A 1 92 ? -3.510 -4.415 2.750 1.00 91.81 92 VAL A C 1
ATOM 719 O O . VAL A 1 92 ? -2.858 -3.588 2.108 1.00 91.81 92 VAL A O 1
ATOM 722 N N . SER A 1 93 ? -3.292 -4.636 4.049 1.00 91.88 93 SER A N 1
ATOM 723 C CA . SER A 1 93 ? -2.373 -3.838 4.871 1.00 91.88 93 SER A CA 1
ATOM 724 C C . SER A 1 93 ? -0.930 -3.810 4.347 1.00 91.88 93 SER A C 1
ATOM 726 O O . SER A 1 93 ? -0.393 -2.706 4.209 1.00 91.88 93 SER A O 1
ATOM 728 N N . PRO A 1 94 ? -0.287 -4.942 3.974 1.00 93.19 94 PRO A N 1
ATOM 729 C CA . PRO A 1 94 ? 1.079 -4.915 3.445 1.00 93.19 94 PRO A CA 1
ATOM 730 C C . PRO A 1 94 ? 1.192 -4.075 2.170 1.00 93.19 94 PRO A C 1
ATOM 732 O O . PRO A 1 94 ? 2.133 -3.305 2.003 1.00 93.19 94 PRO A O 1
ATOM 735 N N . TRP A 1 95 ? 0.194 -4.168 1.288 1.00 93.06 95 TRP A N 1
ATOM 736 C CA . TRP A 1 95 ? 0.172 -3.401 0.047 1.00 93.06 95 TRP A CA 1
ATOM 737 C C . TRP A 1 95 ? 0.069 -1.897 0.312 1.00 93.06 95 TRP A C 1
ATOM 739 O O . TRP A 1 95 ? 0.835 -1.112 -0.248 1.00 93.06 95 TRP A O 1
ATOM 749 N N . LEU A 1 96 ? -0.855 -1.481 1.180 1.00 93.56 96 LEU A N 1
ATOM 750 C CA . LEU A 1 96 ? -1.077 -0.067 1.479 1.00 93.56 96 LEU A CA 1
ATOM 751 C C . LEU A 1 96 ? 0.110 0.565 2.211 1.00 93.56 96 LEU A C 1
ATOM 753 O O . LEU A 1 96 ? 0.486 1.688 1.879 1.00 93.56 96 LEU A O 1
ATOM 757 N N . ARG A 1 97 ? 0.753 -0.163 3.129 1.00 92.12 97 ARG A N 1
ATOM 758 C CA . ARG A 1 97 ? 1.959 0.299 3.837 1.00 92.12 97 ARG A CA 1
ATOM 759 C C . ARG A 1 97 ? 3.196 0.405 2.949 1.00 92.12 97 ARG A C 1
ATOM 761 O O . ARG A 1 97 ? 4.134 1.098 3.316 1.00 92.12 97 ARG A O 1
ATOM 768 N N . SER A 1 98 ? 3.223 -0.266 1.797 1.00 89.69 98 SER A N 1
ATOM 769 C CA . SER A 1 98 ? 4.358 -0.194 0.865 1.00 89.69 98 SER A CA 1
ATOM 770 C C . SER A 1 98 ? 4.113 0.715 -0.337 1.00 89.69 98 SER A C 1
ATOM 772 O O . SER A 1 98 ? 5.038 1.368 -0.812 1.00 89.69 98 SER A O 1
ATOM 774 N N . LYS A 1 99 ? 2.893 0.724 -0.880 1.00 91.00 99 LYS A N 1
ATOM 775 C CA . LYS A 1 99 ? 2.563 1.405 -2.143 1.00 91.00 99 LYS A CA 1
ATOM 776 C C . LYS A 1 99 ? 1.592 2.565 -1.985 1.00 91.00 99 LYS A C 1
ATOM 778 O O . LYS A 1 99 ? 1.446 3.323 -2.938 1.00 91.00 99 LYS A O 1
ATOM 783 N N . GLY A 1 100 ? 0.861 2.637 -0.873 1.00 92.25 100 GLY A N 1
ATOM 784 C CA . GLY A 1 100 ? -0.087 3.719 -0.608 1.00 92.25 100 GLY A CA 1
ATOM 785 C C . GLY A 1 100 ? -1.220 3.847 -1.629 1.00 92.25 100 GLY A C 1
ATOM 786 O O . GLY A 1 100 ? -1.853 4.890 -1.698 1.00 92.25 100 GLY A O 1
ATOM 787 N N . SER A 1 101 ? -1.492 2.824 -2.446 1.00 93.62 101 SER A N 1
ATOM 788 C CA . SER A 1 101 ? -2.455 2.907 -3.551 1.00 93.62 101 SER A CA 1
ATOM 789 C C . SER A 1 101 ? -3.447 1.752 -3.551 1.00 93.62 101 SER A C 1
ATOM 791 O O . SER A 1 101 ? -3.143 0.645 -3.116 1.00 93.62 101 SER A O 1
ATOM 793 N N . CYS A 1 102 ? -4.654 1.985 -4.065 1.00 93.44 102 CYS A N 1
ATOM 794 C CA . CYS A 1 102 ? -5.668 0.940 -4.178 1.00 93.44 102 CYS A CA 1
ATOM 795 C C . CYS A 1 102 ? -5.221 -0.185 -5.146 1.00 93.44 102 CYS A C 1
ATOM 797 O O . CYS A 1 102 ? -4.938 0.118 -6.308 1.00 93.44 102 CYS A O 1
ATOM 799 N N . PRO A 1 103 ? -5.266 -1.478 -4.755 1.00 92.12 103 PRO A N 1
ATOM 800 C CA . PRO A 1 103 ? -4.906 -2.597 -5.639 1.00 92.12 103 PRO A CA 1
ATOM 801 C C . PRO A 1 103 ? -5.771 -2.729 -6.904 1.00 92.12 103 PRO A C 1
ATOM 803 O O . PRO A 1 103 ? -5.350 -3.341 -7.879 1.00 92.12 103 PRO A O 1
ATOM 806 N N . MET A 1 104 ? -6.990 -2.176 -6.890 1.00 91.25 104 MET A N 1
ATOM 807 C CA . MET A 1 104 ? -7.954 -2.300 -7.992 1.00 91.25 104 MET A CA 1
ATOM 808 C C . MET A 1 104 ? -7.873 -1.135 -8.980 1.00 91.25 104 MET A C 1
ATOM 810 O O . MET A 1 104 ? -7.860 -1.353 -10.187 1.00 91.25 104 MET A O 1
ATOM 814 N N . CYS A 1 105 ? -7.819 0.105 -8.484 1.00 93.81 105 CYS A N 1
ATOM 815 C CA . CYS A 1 105 ? -7.871 1.302 -9.332 1.00 93.81 105 CYS A CA 1
ATOM 816 C C . CYS A 1 105 ? -6.622 2.186 -9.271 1.00 93.81 105 CYS A C 1
ATOM 818 O O . CYS A 1 105 ? -6.604 3.233 -9.909 1.00 93.81 105 CYS A O 1
ATOM 820 N N . ARG A 1 106 ? -5.593 1.799 -8.504 1.00 92.75 106 ARG A N 1
ATOM 821 C CA . ARG A 1 106 ? -4.339 2.553 -8.311 1.00 92.75 106 ARG A CA 1
ATOM 822 C C . ARG A 1 106 ? -4.510 3.974 -7.762 1.00 92.75 106 ARG A C 1
ATOM 824 O O . ARG A 1 106 ? -3.560 4.748 -7.792 1.00 92.75 106 ARG A O 1
ATOM 831 N N . LYS A 1 107 ? -5.691 4.324 -7.236 1.00 92.81 107 LYS A N 1
ATOM 832 C CA . LYS A 1 107 ? -5.905 5.616 -6.573 1.00 92.81 107 LYS A CA 1
ATOM 833 C C . LYS A 1 107 ? -4.952 5.736 -5.388 1.00 92.81 107 LYS A C 1
ATOM 835 O O . LYS A 1 107 ? -4.893 4.812 -4.579 1.00 92.81 107 LYS A O 1
ATOM 840 N N . ASP A 1 108 ? -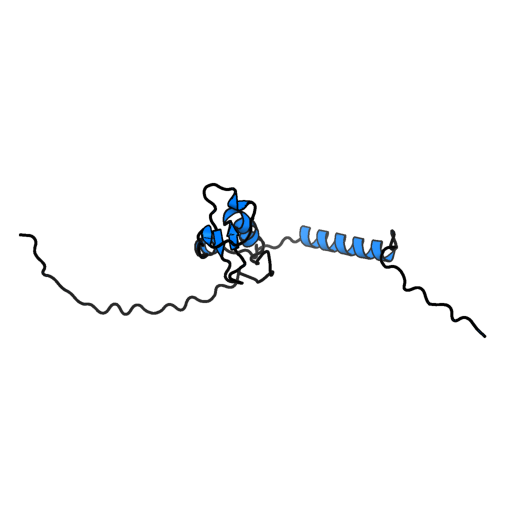4.237 6.850 -5.322 1.00 91.88 108 ASP A N 1
ATOM 841 C CA . ASP A 1 108 ? -3.343 7.200 -4.223 1.00 91.88 108 ASP A CA 1
ATOM 842 C C . ASP A 1 108 ? -4.161 7.506 -2.957 1.00 91.88 108 ASP A C 1
ATOM 844 O O . ASP A 1 108 ? -5.139 8.258 -3.000 1.00 91.88 108 ASP A O 1
ATOM 848 N N . LEU A 1 109 ? -3.790 6.856 -1.858 1.00 89.75 109 LEU A N 1
ATOM 849 C CA . LEU A 1 109 ? -4.440 6.895 -0.551 1.00 89.75 109 LEU A CA 1
ATOM 850 C C . LEU A 1 109 ? -3.559 7.558 0.521 1.00 89.75 109 LEU A C 1
ATOM 852 O O . LEU A 1 109 ? -3.989 7.673 1.664 1.00 89.75 109 LEU A O 1
ATOM 856 N N . THR A 1 110 ? -2.359 8.025 0.163 1.00 85.25 110 THR A N 1
ATOM 857 C CA . THR A 1 110 ? -1.427 8.714 1.078 1.00 85.25 110 THR A CA 1
ATOM 858 C C . THR A 1 110 ? -1.879 10.125 1.449 1.00 85.25 110 THR A C 1
ATOM 860 O O . THR A 1 110 ? -1.546 10.640 2.515 1.00 85.25 110 THR A O 1
ATOM 863 N N . LYS A 1 111 ? -2.677 10.761 0.587 1.00 70.38 111 LYS A N 1
ATOM 864 C CA . LYS A 1 111 ? -3.179 12.122 0.785 1.00 70.38 111 LYS A CA 1
ATOM 865 C C . LYS A 1 111 ? -4.391 12.083 1.713 1.00 70.38 111 LYS A C 1
ATOM 867 O O . LYS A 1 111 ? -5.505 11.795 1.270 1.00 70.38 111 LYS A O 1
ATOM 872 N N . LYS A 1 112 ? -4.174 12.355 3.005 1.00 57.69 112 LYS A N 1
ATOM 873 C CA . LYS A 1 112 ? -5.259 12.566 3.976 1.00 57.69 112 LYS A CA 1
ATOM 874 C C . LYS A 1 112 ? -6.221 13.627 3.435 1.00 57.69 112 LYS A C 1
ATOM 876 O O . LYS A 1 112 ? -5.806 14.697 3.003 1.00 57.69 112 LYS A O 1
ATOM 881 N N . LYS A 1 113 ? -7.519 13.326 3.471 1.00 53.94 113 LYS A N 1
ATOM 882 C CA . LYS A 1 113 ? -8.553 14.356 3.381 1.00 53.94 113 LYS A CA 1
ATOM 883 C C . LYS A 1 113 ? -8.501 15.097 4.719 1.00 53.94 113 LYS A C 1
ATOM 885 O O . LYS A 1 113 ? -8.704 14.453 5.745 1.00 53.94 113 LYS A O 1
ATOM 890 N N . GLU A 1 114 ? -8.146 16.381 4.698 1.00 48.38 114 GLU A N 1
ATOM 891 C CA . GLU A 1 114 ? -8.133 17.263 5.872 1.00 48.38 114 GLU A CA 1
ATOM 892 C C . GLU A 1 114 ? -9.432 17.051 6.662 1.00 48.38 114 GLU A C 1
ATOM 894 O O . GLU A 1 114 ? -10.532 17.199 6.118 1.00 48.38 114 GLU A O 1
ATOM 899 N N . GLN A 1 115 ? -9.317 16.618 7.914 1.00 46.94 115 GLN A N 1
ATOM 900 C CA . GLN A 1 115 ? -10.472 16.506 8.792 1.00 46.94 115 GLN A CA 1
ATOM 901 C C . GLN A 1 115 ? -10.800 17.928 9.241 1.00 46.94 115 GLN A C 1
ATOM 903 O O . GLN A 1 115 ? -10.018 18.545 9.958 1.00 46.94 115 GLN A O 1
ATOM 908 N N . VAL A 1 116 ? -11.921 18.474 8.763 1.00 50.31 116 VAL A N 1
ATOM 909 C CA . VAL A 1 116 ? -12.465 19.736 9.273 1.00 50.31 116 VAL A CA 1
ATOM 910 C C . VAL A 1 116 ? -12.841 19.487 10.728 1.00 50.31 116 VAL A C 1
ATOM 912 O O . VAL A 1 116 ? -13.825 18.804 11.003 1.00 50.31 116 VAL A O 1
ATOM 915 N N . VAL A 1 117 ? -12.015 19.987 11.644 1.00 53.19 117 VAL A N 1
ATOM 916 C CA . VAL A 1 117 ? -12.334 20.057 13.068 1.00 53.19 117 VAL A CA 1
ATOM 917 C C . VAL A 1 117 ? -13.524 21.001 13.189 1.00 53.19 117 VAL A C 1
ATOM 919 O O . VAL A 1 117 ? -13.388 22.205 12.976 1.00 53.19 117 VAL A O 1
ATOM 922 N N . VAL A 1 118 ? -14.706 20.445 13.441 1.00 58.28 118 VAL A N 1
ATOM 923 C CA . VAL A 1 118 ? -15.839 21.237 13.918 1.00 58.28 118 VAL A CA 1
ATOM 924 C C . VAL A 1 118 ? -15.496 21.592 15.368 1.00 58.28 118 VAL A C 1
ATOM 926 O O . VAL A 1 118 ? -15.222 20.665 16.130 1.00 58.28 118 VAL A O 1
ATOM 929 N N . PRO A 1 119 ? -15.395 22.878 15.742 1.00 50.16 119 PRO A N 1
ATOM 930 C CA . PRO A 1 119 ? -15.213 23.244 17.139 1.00 50.16 119 PRO A CA 1
ATOM 931 C C . PRO A 1 119 ? -16.439 22.783 17.937 1.00 50.16 119 PRO A C 1
ATOM 933 O O . PRO A 1 119 ? -17.572 23.059 17.547 1.00 50.16 119 PRO A O 1
ATOM 936 N N . ASP A 1 120 ? -16.185 22.028 19.003 1.00 45.38 120 ASP A N 1
ATOM 937 C CA . ASP A 1 120 ? -17.172 21.655 20.013 1.00 45.38 120 ASP A CA 1
ATOM 938 C C . ASP A 1 120 ? -17.394 22.900 20.887 1.00 45.38 120 ASP A C 1
ATOM 940 O O . ASP A 1 120 ? -16.518 23.289 21.663 1.00 45.38 120 ASP A O 1
ATOM 944 N N . ASP A 1 121 ? -18.514 23.594 20.680 1.00 46.03 121 ASP A N 1
ATOM 945 C CA . ASP A 1 121 ? -18.978 24.640 21.589 1.00 46.03 121 ASP A CA 1
ATOM 946 C C . ASP A 1 121 ? -19.564 23.944 22.833 1.00 46.03 121 ASP A C 1
ATOM 948 O O . ASP A 1 121 ? -20.762 23.667 22.909 1.00 46.03 121 ASP A O 1
ATOM 952 N N . GLU A 1 122 ? -18.702 23.614 23.799 1.00 47.75 122 GLU A N 1
ATOM 953 C CA . GLU A 1 122 ? -19.102 23.153 25.133 1.00 47.75 122 GLU A CA 1
ATOM 954 C C . GLU A 1 122 ? -19.656 24.344 25.943 1.00 47.75 122 GLU A C 1
ATOM 956 O O . GLU A 1 122 ? -18.961 24.949 26.761 1.00 47.75 122 GLU A O 1
ATOM 961 N N . GLU A 1 123 ? -20.917 24.716 25.697 1.00 48.88 123 GLU A N 1
ATOM 962 C CA . GLU A 1 123 ? -21.661 25.634 26.567 1.00 48.88 123 GLU A CA 1
ATOM 963 C C . GLU A 1 123 ? -22.203 24.862 27.789 1.00 48.88 123 GLU A C 1
ATOM 965 O O . GLU A 1 123 ? -23.173 24.106 27.720 1.00 48.88 123 GLU A O 1
ATOM 970 N N . GLU A 1 124 ? -21.496 25.041 28.904 1.00 50.78 124 GLU A N 1
ATOM 971 C CA . GLU A 1 124 ? -21.893 24.875 30.307 1.00 50.78 124 GLU A CA 1
ATOM 972 C C . GLU A 1 124 ? -23.418 24.817 30.554 1.00 50.78 124 GLU A C 1
ATOM 974 O O . GLU A 1 124 ? -24.138 25.790 30.337 1.00 50.78 124 GLU A O 1
ATOM 979 N N . ASN A 1 125 ? -23.915 23.696 31.088 1.00 40.44 125 ASN A N 1
ATOM 980 C CA . ASN A 1 125 ? -25.113 23.678 31.933 1.00 40.44 125 ASN A CA 1
ATOM 981 C C . ASN A 1 125 ? -24.911 22.686 33.091 1.00 40.44 125 ASN A C 1
ATOM 983 O O . ASN A 1 125 ? -25.015 21.470 32.931 1.00 40.44 125 ASN A O 1
ATOM 987 N N . ASP A 1 126 ? -24.587 23.258 34.250 1.00 49.12 126 ASP A N 1
ATOM 988 C CA . ASP A 1 126 ? -24.742 22.696 35.591 1.00 49.12 126 ASP A CA 1
ATOM 989 C C . ASP A 1 126 ? -26.184 22.202 35.820 1.00 49.12 126 ASP A C 1
ATOM 991 O O . ASP A 1 126 ? -27.121 22.997 35.757 1.00 49.12 126 ASP A O 1
ATOM 995 N N . ASP A 1 127 ? -26.366 20.927 36.177 1.00 52.44 127 ASP A N 1
ATOM 996 C CA . ASP A 1 127 ? -27.600 20.463 36.831 1.00 52.44 127 ASP A CA 1
ATOM 997 C C . ASP A 1 127 ? -27.259 19.610 38.072 1.00 52.44 127 ASP A C 1
ATOM 999 O O . ASP A 1 127 ? -27.033 18.397 37.973 1.00 52.44 127 ASP A O 1
ATOM 1003 N N . PRO A 1 128 ? -27.116 20.246 39.252 1.00 60.31 128 PRO A N 1
ATOM 1004 C CA . PRO A 1 128 ? -26.804 19.572 40.503 1.00 60.31 128 PRO A CA 1
ATOM 1005 C C . PRO A 1 128 ? -28.063 19.292 41.348 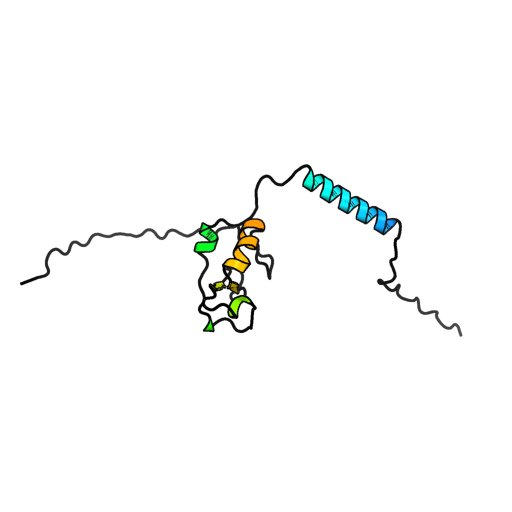1.00 60.31 128 PRO A C 1
ATOM 1007 O O . PRO A 1 128 ? -28.209 19.899 42.403 1.00 60.31 128 PRO A O 1
ATOM 1010 N N . ASP A 1 129 ? -28.960 18.374 40.957 1.00 57.78 129 ASP A N 1
ATOM 1011 C CA . ASP A 1 129 ? -29.855 17.690 41.921 1.00 57.78 129 ASP A CA 1
ATOM 1012 C C . ASP A 1 129 ? -30.643 16.509 41.313 1.00 57.78 129 ASP A C 1
ATOM 1014 O O . ASP A 1 129 ? -31.289 16.654 40.278 1.00 57.78 129 ASP A O 1
ATOM 1018 N N . GLY A 1 130 ? -30.660 15.326 41.955 1.00 59.84 130 GLY A N 1
ATOM 1019 C CA . GLY A 1 130 ? -31.362 14.173 41.362 1.00 59.84 130 GLY A CA 1
ATOM 1020 C C . GLY A 1 130 ? -31.424 12.821 42.089 1.00 59.84 130 GLY A C 1
ATOM 1021 O O . GLY A 1 130 ? -31.428 11.797 41.417 1.00 59.84 130 GLY A O 1
ATOM 1022 N N . LEU A 1 131 ? -31.533 12.807 43.423 1.00 59.78 131 LEU A N 1
ATOM 1023 C CA . LEU A 1 131 ? -32.230 11.777 44.228 1.00 59.78 131 LEU A CA 1
ATOM 1024 C C . LEU A 1 131 ? -31.769 10.290 44.180 1.00 59.78 131 LEU A C 1
ATOM 1026 O O . LEU A 1 131 ? -32.237 9.486 43.378 1.00 59.78 131 LEU A O 1
ATOM 1030 N N . TYR A 1 132 ? -31.030 9.871 45.216 1.00 54.34 132 TYR A N 1
ATOM 1031 C CA . TYR A 1 132 ? -31.203 8.541 45.824 1.00 54.34 132 TYR A CA 1
ATOM 1032 C C . TYR A 1 132 ? -31.685 8.722 47.270 1.00 54.34 132 TYR A C 1
ATOM 1034 O O . TYR A 1 132 ? -30.958 9.266 48.103 1.00 54.34 132 TYR A O 1
ATOM 1042 N N . ALA A 1 133 ? -32.910 8.269 47.540 1.00 59.81 133 ALA A N 1
ATOM 1043 C CA . ALA A 1 133 ? -33.466 8.016 48.868 1.00 59.81 133 ALA A CA 1
ATOM 1044 C C . ALA A 1 133 ? -33.867 6.539 48.954 1.00 59.81 133 ALA A C 1
ATOM 1046 O O . ALA A 1 133 ? -34.328 6.007 47.915 1.00 59.81 133 ALA A O 1
#

Sequence (133 aa):
MATQYEAAVPNPLLHGPNADNARFLSGLVEALERDIASPPTEIPGVSQEYLDSLDRVSKKASARRKRFLDDQYPLVVELPCHSSHRFDLECVSPWLRSKGSCPMCRKDLTKKKEQVVVPDDEEENDDPDGLYA

Mean predicted aligned error: 15.81 Å

Organism: NCBI:txid708192